Protein AF-A0AAW3RTY4-F1 (afdb_monomer_lite)

Secondary structure (DSSP, 8-state):
---STTSGGG-----S--THHHHHHHHHHHHHHHTTTTTGGGG--HHHHHHHHHHHHHHHHHHHHHHHHHHHHHHHTTTTSTTHHHHHHHHHHHHHHHHHHHHHHHHHHHTTS-TTSHHHHHHHHHHHHHHHHHHHHHHHHHT---

Sequence (146 aa):
MKNVYLCMLMLFSVNGISPAFGEIYWSKLDVMEKTLCKDLMKEGGYNKVDLCINLMLSDSTEKLEKRNKEITDDLSKLESFENFEDLSKFLKMEQAAWKDYIDSRCSYKQLVFIKDSPIYFSSHRLCHAVENYRRIESLEGELNIP

Fold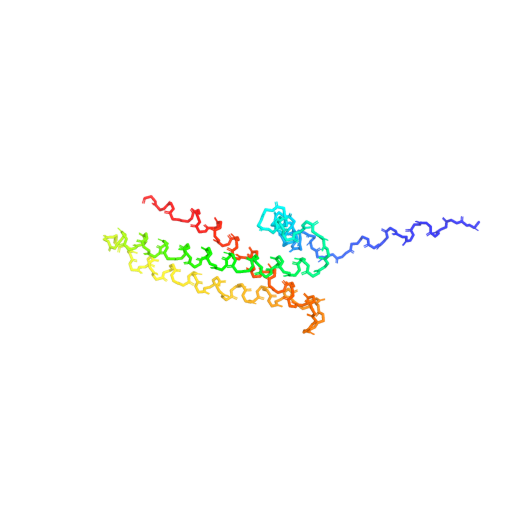seek 3Di:
DDPPPVVVVPPPPDDDDPPVVVCLLVVVLVVQCVPVLVVLPPVDDPVSSLVSLVSLLVVLVVLLVVLVVVVVVLLVVCPVPPCSVVVVVVVVVVVVVLVVVLVVVLVVVLPVDDPPDPVSVSSSSSSNSSSSVVVSVVSVPPPPPD

Structure (mmCIF, N/CA/C/O backbone):
data_AF-A0AAW3RTY4-F1
#
_entry.id   AF-A0AAW3RTY4-F1
#
loop_
_atom_site.group_PDB
_atom_site.id
_atom_site.type_symbol
_atom_site.label_atom_id
_atom_site.label_alt_id
_atom_site.label_comp_id
_atom_site.label_asym_id
_atom_site.label_entity_id
_atom_site.label_seq_id
_atom_site.pdbx_PDB_ins_code
_atom_site.Cartn_x
_atom_site.Cartn_y
_atom_site.Cartn_z
_atom_site.occupancy
_atom_site.B_iso_or_equiv
_atom_site.auth_seq_id
_atom_site.auth_comp_id
_atom_site.auth_asym_id
_atom_site.auth_atom_id
_atom_site.pdbx_PDB_model_num
ATOM 1 N N . MET A 1 1 ? 52.471 -25.418 -15.352 1.00 45.81 1 MET A N 1
ATOM 2 C CA . MET A 1 1 ? 52.051 -24.107 -14.808 1.00 45.81 1 MET A CA 1
ATOM 3 C C . MET A 1 1 ? 51.096 -23.434 -15.783 1.00 45.81 1 MET A C 1
ATOM 5 O O . MET A 1 1 ? 51.553 -22.808 -16.726 1.00 45.81 1 MET A O 1
ATOM 9 N N . LYS A 1 2 ? 49.792 -23.656 -15.616 1.00 43.12 2 LYS A N 1
ATOM 10 C CA . LYS A 1 2 ? 48.649 -22.974 -16.253 1.00 43.12 2 LYS A CA 1
ATOM 11 C C . LYS A 1 2 ? 47.405 -23.650 -15.657 1.00 43.12 2 LYS A C 1
ATOM 13 O O . LYS A 1 2 ? 47.457 -24.854 -15.442 1.00 43.12 2 LYS A O 1
ATOM 18 N N . ASN A 1 3 ? 46.356 -22.884 -15.367 1.00 45.69 3 ASN A N 1
ATOM 19 C CA . ASN A 1 3 ? 45.091 -23.288 -14.715 1.00 45.69 3 ASN A CA 1
ATOM 20 C C . ASN A 1 3 ? 44.987 -23.135 -13.187 1.00 45.69 3 ASN A C 1
ATOM 22 O O . ASN A 1 3 ? 44.277 -23.894 -12.544 1.00 45.69 3 ASN A O 1
ATOM 26 N N . VAL A 1 4 ? 45.599 -22.098 -12.604 1.00 48.72 4 VAL A N 1
ATOM 27 C CA . VAL A 1 4 ? 45.198 -21.612 -11.257 1.00 48.72 4 VAL A CA 1
ATOM 28 C C . VAL A 1 4 ? 44.142 -20.491 -11.346 1.00 48.72 4 VAL A C 1
ATOM 30 O O . VAL A 1 4 ? 43.482 -20.165 -10.367 1.00 48.72 4 VAL A O 1
ATOM 33 N N . TYR A 1 5 ? 43.891 -19.946 -12.541 1.00 45.31 5 TYR A N 1
ATOM 34 C CA . TYR A 1 5 ? 42.972 -18.816 -12.733 1.00 45.31 5 TYR A CA 1
ATOM 35 C C . TYR A 1 5 ? 41.482 -19.183 -12.786 1.00 45.31 5 TYR A C 1
ATOM 37 O O . TYR A 1 5 ? 40.647 -18.288 -12.706 1.00 45.31 5 TYR A O 1
ATOM 45 N N . LEU A 1 6 ? 41.122 -20.470 -12.876 1.00 43.75 6 LEU A N 1
ATOM 46 C CA . LEU A 1 6 ? 39.710 -20.867 -12.965 1.00 43.75 6 LEU A CA 1
ATOM 47 C C . LEU A 1 6 ? 38.999 -20.895 -11.597 1.00 43.75 6 LEU A C 1
ATOM 49 O O . LEU A 1 6 ? 37.777 -20.811 -11.548 1.00 43.75 6 LEU A O 1
ATOM 53 N N . CYS A 1 7 ? 39.743 -20.950 -10.485 1.00 42.81 7 CYS A N 1
ATOM 54 C CA . CYS A 1 7 ? 39.163 -20.972 -9.134 1.00 42.81 7 CYS A CA 1
ATOM 55 C C . CYS A 1 7 ? 38.948 -19.582 -8.513 1.00 42.81 7 CYS A C 1
ATOM 57 O O . CYS A 1 7 ? 38.287 -19.484 -7.484 1.00 42.81 7 CYS A O 1
ATOM 59 N N . MET A 1 8 ? 39.457 -18.500 -9.118 1.00 42.00 8 MET A N 1
ATOM 60 C CA . MET A 1 8 ? 39.287 -17.144 -8.568 1.00 42.00 8 MET A CA 1
ATOM 61 C C . MET A 1 8 ? 37.969 -16.456 -8.958 1.00 42.00 8 MET A C 1
ATOM 63 O O . MET A 1 8 ? 37.650 -15.412 -8.400 1.00 42.00 8 MET A O 1
ATOM 67 N N . LEU A 1 9 ? 37.166 -17.036 -9.856 1.00 44.41 9 LEU A N 1
ATOM 68 C CA . LEU A 1 9 ? 35.863 -16.471 -10.247 1.00 44.41 9 LEU A CA 1
ATOM 69 C C . LEU A 1 9 ? 34.689 -16.950 -9.374 1.00 44.41 9 LEU A C 1
ATOM 71 O O . LEU A 1 9 ? 33.583 -16.440 -9.513 1.00 44.41 9 LEU A O 1
ATOM 75 N N . MET A 1 10 ? 34.926 -17.877 -8.441 1.00 43.91 10 MET A N 1
ATOM 76 C CA . MET A 1 10 ? 33.903 -18.418 -7.529 1.00 43.91 10 MET A CA 1
ATOM 77 C C . MET A 1 10 ? 33.912 -17.758 -6.137 1.00 43.91 10 MET A C 1
ATOM 79 O O . MET A 1 10 ? 33.199 -18.200 -5.245 1.00 43.91 10 MET A O 1
ATOM 83 N N . LEU A 1 11 ? 34.705 -16.697 -5.930 1.00 45.16 11 LEU A N 1
ATOM 84 C CA . LEU A 1 11 ? 34.884 -16.052 -4.618 1.00 45.16 11 LEU A CA 1
ATOM 85 C C . LEU A 1 11 ? 34.085 -14.750 -4.421 1.00 45.16 11 LEU A C 1
ATOM 87 O O . LEU A 1 11 ? 34.257 -14.088 -3.403 1.00 45.16 11 LEU A O 1
ATOM 91 N N . PHE A 1 12 ? 33.177 -14.396 -5.337 1.00 44.03 12 PHE A N 1
ATOM 92 C CA . PHE A 1 12 ? 32.240 -13.276 -5.129 1.00 44.03 12 PHE A CA 1
ATOM 93 C C . PHE A 1 12 ? 30.838 -13.710 -4.685 1.00 44.03 12 PHE A C 1
ATOM 95 O O . PHE A 1 12 ? 29.948 -12.876 -4.540 1.00 44.03 12 PHE A O 1
ATOM 102 N N . SER A 1 13 ? 30.633 -14.990 -4.375 1.00 41.62 13 SER A N 1
ATOM 103 C CA . SER A 1 13 ? 29.600 -15.379 -3.419 1.00 41.62 13 SER A CA 1
ATOM 104 C C . SER A 1 13 ? 30.219 -15.283 -2.029 1.00 41.62 13 SER A C 1
ATOM 106 O O . SER A 1 13 ? 31.014 -16.143 -1.676 1.00 41.62 13 SER A O 1
ATOM 108 N N . VAL A 1 14 ? 29.981 -14.183 -1.320 1.00 50.78 14 VAL A N 1
ATOM 109 C CA . VAL A 1 14 ? 29.261 -14.065 -0.035 1.00 50.78 14 VAL A CA 1
ATOM 110 C C . VAL A 1 14 ? 29.746 -12.780 0.642 1.00 50.78 14 VAL A C 1
ATOM 112 O O . VAL A 1 14 ? 30.911 -12.691 1.004 1.00 50.78 14 VAL A O 1
ATOM 115 N N . ASN A 1 15 ? 28.851 -11.803 0.815 1.00 37.62 15 ASN A N 1
ATOM 116 C CA . ASN A 1 15 ? 28.749 -10.974 2.024 1.00 37.62 15 ASN A CA 1
ATOM 117 C C . ASN A 1 15 ? 27.438 -10.156 1.995 1.00 37.62 15 ASN A C 1
ATOM 119 O O . ASN A 1 15 ? 27.411 -8.981 1.649 1.00 37.62 15 ASN A O 1
ATOM 123 N N . GLY A 1 16 ? 26.337 -10.798 2.400 1.00 37.81 16 GLY A N 1
ATOM 124 C CA . GLY A 1 16 ? 25.600 -10.265 3.551 1.00 37.81 16 GLY A CA 1
ATOM 125 C C . GLY A 1 16 ? 24.480 -9.235 3.367 1.00 37.81 16 GLY A C 1
ATOM 126 O O . GLY A 1 16 ? 24.214 -8.517 4.324 1.00 37.81 16 GLY A O 1
ATOM 127 N N . ILE A 1 17 ? 23.756 -9.189 2.245 1.00 41.62 17 ILE A N 1
ATOM 128 C CA . ILE A 1 17 ? 22.374 -8.668 2.259 1.00 41.62 17 ILE A CA 1
ATOM 129 C C . ILE A 1 17 ? 21.482 -9.788 1.742 1.00 41.62 17 ILE A C 1
ATOM 131 O O . ILE A 1 17 ? 21.626 -10.211 0.600 1.00 41.62 17 ILE A O 1
ATOM 135 N N . SER A 1 18 ? 20.616 -10.319 2.607 1.00 36.94 18 SER A N 1
ATOM 136 C CA . SER A 1 18 ? 19.679 -11.385 2.244 1.00 36.94 18 SER A CA 1
ATOM 137 C C . SER A 1 18 ? 18.933 -11.023 0.941 1.00 36.94 18 SER A C 1
ATOM 139 O O . SER A 1 18 ? 18.256 -9.986 0.923 1.00 36.94 18 SER A O 1
ATOM 141 N N . PRO A 1 19 ? 19.036 -11.842 -0.130 1.00 44.66 19 PRO A N 1
ATOM 142 C CA . PRO A 1 19 ? 18.336 -11.630 -1.405 1.00 44.66 19 PRO A CA 1
ATOM 143 C C . PRO A 1 19 ? 16.820 -11.436 -1.233 1.00 44.66 19 PRO A C 1
ATOM 145 O O . PRO A 1 19 ? 16.199 -10.649 -1.950 1.00 44.66 19 PRO A O 1
ATOM 148 N N . ALA A 1 20 ? 16.256 -12.025 -0.174 1.00 50.53 20 ALA A N 1
ATOM 149 C CA . ALA A 1 20 ? 14.831 -12.010 0.141 1.00 50.53 20 ALA A CA 1
ATOM 150 C C . ALA A 1 20 ? 14.208 -10.604 0.273 1.00 50.53 20 ALA A C 1
ATOM 152 O O . ALA A 1 20 ? 13.006 -10.439 0.083 1.00 50.53 20 ALA A O 1
ATOM 153 N N . PHE A 1 21 ? 14.984 -9.558 0.592 1.00 48.53 21 PHE A N 1
ATOM 154 C CA . PHE A 1 21 ? 14.427 -8.218 0.846 1.00 48.53 21 PHE A CA 1
ATOM 155 C C . PHE A 1 21 ? 14.263 -7.329 -0.390 1.00 48.53 21 PHE A C 1
ATOM 157 O O . PHE A 1 21 ? 13.503 -6.359 -0.326 1.00 48.53 21 PHE A O 1
ATOM 164 N N . GLY A 1 22 ? 14.999 -7.582 -1.473 1.00 59.75 22 GLY A N 1
ATOM 165 C CA . GLY A 1 22 ? 14.737 -6.968 -2.781 1.00 59.75 22 GLY A CA 1
ATOM 166 C C . GLY A 1 22 ? 13.669 -7.750 -3.544 1.00 59.75 22 GLY A C 1
ATOM 167 O O . GLY A 1 22 ? 12.820 -7.153 -4.204 1.00 59.75 22 GLY A O 1
ATOM 168 N N . GLU A 1 23 ? 13.675 -9.073 -3.366 1.00 72.44 23 GLU A N 1
ATOM 169 C CA . GLU A 1 23 ? 12.776 -10.019 -4.026 1.00 72.44 23 GLU A CA 1
ATOM 170 C C . GLU A 1 23 ? 11.299 -9.678 -3.848 1.00 72.44 23 GLU A C 1
ATOM 172 O O . GLU A 1 23 ? 10.566 -9.747 -4.824 1.00 72.44 23 GLU A O 1
ATOM 177 N N . ILE A 1 24 ? 10.848 -9.239 -2.666 1.00 86.62 24 ILE A N 1
ATOM 178 C CA . ILE A 1 24 ? 9.414 -8.956 -2.465 1.00 86.62 24 ILE A CA 1
ATOM 179 C C . ILE A 1 24 ? 8.890 -7.817 -3.354 1.00 86.62 24 ILE A C 1
ATOM 181 O O . ILE A 1 24 ? 7.752 -7.875 -3.814 1.00 86.62 24 ILE A O 1
ATOM 185 N N . TYR A 1 25 ? 9.710 -6.795 -3.621 1.00 90.44 25 TYR A N 1
ATOM 186 C CA . TYR A 1 25 ? 9.281 -5.625 -4.392 1.00 90.44 25 TYR A CA 1
ATOM 187 C C . TYR A 1 25 ? 9.252 -5.945 -5.882 1.00 90.44 25 TYR A C 1
ATOM 189 O O . TYR A 1 25 ? 8.260 -5.667 -6.553 1.00 90.44 25 TYR A O 1
ATOM 197 N N . TRP A 1 26 ? 10.313 -6.588 -6.372 1.00 88.50 26 TRP A N 1
ATOM 198 C CA . TRP A 1 26 ? 10.402 -7.034 -7.760 1.00 88.50 26 TRP A CA 1
ATOM 199 C C . TRP A 1 26 ? 9.387 -8.136 -8.067 1.00 88.50 26 TRP A C 1
ATOM 201 O O . TRP A 1 26 ? 8.700 -8.058 -9.073 1.00 88.50 26 TRP A O 1
ATOM 211 N N . SER A 1 27 ? 9.182 -9.087 -7.155 1.00 92.06 27 SER A N 1
ATOM 212 C CA . SER A 1 27 ? 8.162 -10.131 -7.300 1.00 92.06 27 SER A CA 1
ATOM 213 C C . SER A 1 27 ? 6.748 -9.548 -7.379 1.00 92.06 27 SER A C 1
ATOM 215 O O . SER A 1 27 ? 5.963 -9.926 -8.251 1.00 92.06 27 SER A O 1
ATOM 217 N N . LYS A 1 28 ? 6.408 -8.571 -6.523 1.00 94.75 28 LYS A N 1
ATOM 218 C CA . LYS A 1 28 ? 5.103 -7.896 -6.615 1.00 94.75 28 LYS A CA 1
ATOM 219 C C . LYS A 1 28 ? 4.980 -7.108 -7.922 1.00 94.75 28 LYS A C 1
ATOM 221 O O . LYS A 1 28 ? 3.906 -7.136 -8.518 1.00 94.75 28 LYS A O 1
ATOM 226 N N . LEU A 1 29 ? 6.049 -6.452 -8.385 1.00 94.44 29 LEU A N 1
ATOM 227 C CA . LEU A 1 29 ? 6.067 -5.787 -9.690 1.00 94.44 29 LEU A CA 1
ATOM 228 C C . LEU A 1 29 ? 5.810 -6.785 -10.826 1.00 94.44 29 LEU A C 1
ATOM 230 O O . LEU A 1 29 ? 4.890 -6.560 -11.600 1.00 94.44 29 LEU A O 1
ATOM 234 N N . ASP A 1 30 ? 6.507 -7.921 -10.869 1.00 93.56 30 ASP A N 1
ATOM 235 C CA . ASP A 1 30 ? 6.324 -8.960 -11.896 1.00 93.56 30 ASP A CA 1
ATOM 236 C C . ASP A 1 30 ? 4.875 -9.473 -11.964 1.00 93.56 30 ASP A C 1
ATOM 238 O O . ASP A 1 30 ? 4.354 -9.800 -13.037 1.00 93.56 30 ASP A O 1
ATOM 242 N N . VAL A 1 31 ? 4.204 -9.569 -10.811 1.00 95.25 31 VAL A N 1
ATOM 243 C CA . VAL A 1 31 ? 2.779 -9.921 -10.733 1.00 95.25 31 VAL A CA 1
ATOM 244 C C . VAL A 1 31 ? 1.907 -8.786 -11.275 1.00 95.25 31 VAL A C 1
ATOM 246 O O . VAL A 1 31 ? 0.973 -9.035 -12.042 1.00 95.25 31 VAL A O 1
ATOM 249 N N . MET A 1 32 ? 2.196 -7.541 -10.901 1.00 96.12 32 MET A N 1
ATOM 250 C CA . MET A 1 32 ? 1.430 -6.366 -11.328 1.00 96.12 32 MET A CA 1
ATOM 251 C C . MET A 1 32 ? 1.596 -6.067 -12.818 1.00 96.12 32 MET A C 1
ATOM 253 O O . MET A 1 32 ? 0.614 -5.729 -13.476 1.00 96.12 32 MET A O 1
ATOM 257 N N . GLU A 1 33 ? 2.776 -6.302 -13.388 1.00 94.00 33 GLU A N 1
ATOM 258 C CA . GLU A 1 33 ? 3.034 -6.203 -14.828 1.00 94.00 33 GLU A CA 1
ATOM 259 C C . GLU A 1 33 ? 2.107 -7.111 -15.643 1.00 94.00 33 GLU A C 1
ATOM 261 O O . GLU A 1 33 ? 1.643 -6.732 -16.718 1.00 94.00 33 GLU A O 1
ATOM 266 N N . LYS A 1 34 ? 1.780 -8.290 -15.105 1.00 94.12 34 LYS A N 1
ATOM 267 C CA . LYS A 1 34 ? 0.902 -9.285 -15.742 1.00 94.12 34 LYS A CA 1
ATOM 268 C C . LYS A 1 34 ? -0.579 -9.089 -15.428 1.00 94.12 34 LYS A C 1
ATOM 270 O O . LYS A 1 34 ? -1.422 -9.709 -16.075 1.00 94.12 34 LYS A O 1
ATOM 275 N N . THR A 1 35 ? -0.909 -8.264 -14.437 1.00 95.31 35 THR A N 1
ATOM 276 C CA . THR A 1 35 ? -2.282 -8.074 -13.952 1.00 95.31 35 THR A CA 1
ATOM 277 C C . THR A 1 35 ? -2.721 -6.625 -14.133 1.00 95.31 35 THR A C 1
ATOM 279 O O . THR A 1 35 ? -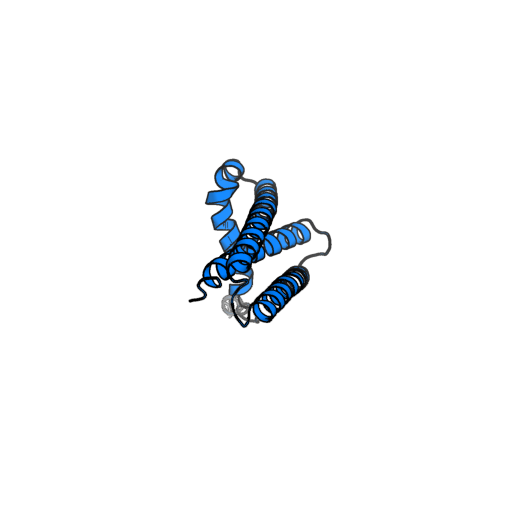3.328 -6.307 -15.156 1.00 95.31 35 THR A O 1
ATOM 282 N N . LEU A 1 36 ? -2.383 -5.749 -13.184 1.00 96.19 36 LEU A N 1
ATOM 283 C CA . LEU A 1 36 ? -2.751 -4.333 -13.171 1.00 96.19 36 LEU A CA 1
ATOM 284 C C . LEU A 1 36 ? -2.270 -3.593 -14.427 1.00 96.19 36 LEU A C 1
ATOM 286 O O . LEU A 1 36 ? -3.020 -2.830 -15.027 1.00 96.19 36 LEU A O 1
ATOM 290 N N . CYS A 1 37 ? -1.036 -3.851 -14.855 1.00 95.19 37 CYS A N 1
ATOM 291 C CA . CYS A 1 37 ? -0.386 -3.136 -15.950 1.00 95.19 37 CYS A CA 1
ATOM 292 C C . CYS A 1 37 ? -0.382 -3.914 -17.272 1.00 95.19 37 CYS A C 1
ATOM 294 O O . CYS A 1 37 ? 0.292 -3.498 -18.212 1.00 95.19 37 CYS A O 1
ATOM 296 N N . LYS A 1 38 ? -1.121 -5.027 -17.381 1.00 94.31 38 LYS A N 1
ATOM 297 C CA . LYS A 1 38 ? -1.029 -5.958 -18.524 1.00 94.31 38 LYS A CA 1
ATOM 298 C C . LYS A 1 38 ? -1.123 -5.271 -19.889 1.00 94.31 38 LYS A C 1
ATOM 300 O O . LYS A 1 38 ? -0.411 -5.636 -20.816 1.00 94.31 38 LYS A O 1
ATOM 305 N N . ASP A 1 39 ? -1.997 -4.273 -20.012 1.00 91.81 39 ASP A N 1
ATOM 306 C CA . ASP A 1 39 ? -2.242 -3.570 -21.270 1.00 91.81 39 ASP A CA 1
ATOM 307 C C . ASP A 1 39 ? -1.145 -2.543 -21.563 1.00 91.81 39 ASP A C 1
ATOM 309 O O . ASP A 1 39 ? -0.725 -2.405 -22.710 1.00 91.81 39 ASP A O 1
ATOM 313 N N . LEU A 1 40 ? -0.615 -1.901 -20.520 1.00 91.81 40 LEU A N 1
ATOM 314 C CA . LEU A 1 40 ? 0.527 -0.993 -20.602 1.00 91.81 40 LEU A CA 1
ATOM 315 C C . LEU A 1 40 ? 1.805 -1.731 -21.034 1.00 91.81 40 LEU A C 1
ATOM 317 O O . LEU A 1 40 ? 2.608 -1.183 -21.790 1.00 91.81 40 LEU A O 1
ATOM 321 N N . MET A 1 41 ? 1.971 -2.975 -20.579 1.00 90.12 41 MET A N 1
ATOM 322 C CA . MET A 1 41 ? 3.174 -3.780 -20.805 1.00 90.12 41 MET A CA 1
ATOM 323 C C . MET A 1 41 ? 3.241 -4.446 -22.187 1.00 90.12 41 MET A C 1
ATOM 325 O O . MET A 1 41 ? 4.310 -4.919 -22.567 1.00 90.12 41 MET A O 1
ATOM 329 N N . LYS A 1 42 ? 2.159 -4.445 -22.982 1.00 88.12 42 LYS A N 1
ATOM 330 C CA . LYS A 1 42 ? 2.123 -5.075 -24.323 1.00 88.12 42 LYS A CA 1
ATOM 331 C C . LYS A 1 42 ? 3.181 -4.541 -25.291 1.00 88.12 42 LYS A C 1
ATOM 333 O O . LYS A 1 42 ? 3.669 -5.288 -26.131 1.00 88.12 42 LYS A O 1
ATOM 338 N N . GLU A 1 43 ? 3.518 -3.260 -25.182 1.00 78.06 43 GLU A N 1
ATOM 339 C CA . GLU A 1 43 ? 4.481 -2.584 -26.063 1.00 78.06 43 GLU A CA 1
ATOM 340 C C . GLU A 1 43 ? 5.931 -2.674 -25.551 1.00 78.06 43 GLU A C 1
ATOM 342 O O . GLU A 1 43 ? 6.862 -2.349 -26.285 1.00 78.06 43 GLU A O 1
ATOM 347 N N . GLY A 1 44 ? 6.133 -3.134 -24.308 1.00 74.00 44 GLY A N 1
ATOM 348 C CA . GLY A 1 44 ? 7.437 -3.186 -23.644 1.00 74.00 44 GLY A CA 1
ATOM 349 C C . GLY A 1 44 ? 8.087 -1.812 -23.408 1.00 74.00 44 GLY A C 1
ATOM 350 O O . GLY A 1 44 ? 7.539 -0.762 -23.736 1.00 74.00 44 GLY A O 1
ATOM 351 N N . GLY A 1 45 ? 9.289 -1.825 -22.823 1.00 77.44 45 GLY A N 1
ATOM 352 C CA . GLY A 1 45 ? 10.123 -0.634 -22.620 1.00 77.44 45 GLY A CA 1
ATOM 353 C C . GLY A 1 45 ? 10.227 -0.168 -21.165 1.00 77.44 45 GLY A C 1
ATOM 354 O O . GLY A 1 45 ? 9.275 -0.236 -20.391 1.00 77.44 45 GLY A O 1
ATOM 355 N N . TYR A 1 46 ? 11.403 0.350 -20.792 1.00 73.44 46 TYR A N 1
ATOM 356 C CA . TYR A 1 46 ? 11.693 0.817 -19.426 1.00 73.44 46 TYR A CA 1
ATOM 357 C C . TYR A 1 46 ? 10.749 1.926 -18.942 1.00 73.44 46 TYR A C 1
ATOM 359 O O . TYR A 1 46 ? 10.420 1.991 -17.761 1.00 73.44 46 TYR A O 1
ATOM 367 N N . ASN A 1 47 ? 10.273 2.784 -19.846 1.00 85.25 47 ASN A N 1
ATOM 368 C CA . ASN A 1 47 ? 9.282 3.809 -19.519 1.00 85.25 47 ASN A CA 1
ATOM 369 C C . ASN A 1 47 ? 7.935 3.205 -19.084 1.00 85.25 47 ASN A C 1
ATOM 371 O O . ASN A 1 47 ? 7.266 3.778 -18.229 1.00 85.25 47 ASN A O 1
ATOM 375 N N . LYS A 1 48 ? 7.538 2.051 -19.637 1.00 91.19 48 LYS A N 1
ATOM 376 C CA . LYS A 1 48 ? 6.302 1.357 -19.250 1.00 91.19 48 LYS A CA 1
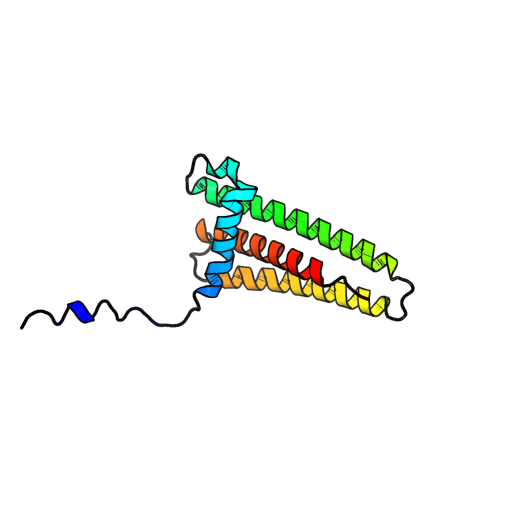ATOM 377 C C . LYS A 1 48 ? 6.407 0.760 -17.851 1.00 91.19 48 LYS A C 1
ATOM 379 O O . LYS A 1 48 ? 5.422 0.798 -17.126 1.00 91.19 48 LYS A O 1
ATOM 384 N N . VAL A 1 49 ? 7.595 0.304 -17.449 1.00 91.25 49 VAL A N 1
ATOM 385 C CA . VAL A 1 49 ? 7.847 -0.171 -16.078 1.00 91.25 49 VAL A CA 1
ATOM 386 C C . VAL A 1 49 ? 7.636 0.960 -15.071 1.00 91.25 49 VAL A C 1
ATOM 388 O O . VAL A 1 49 ? 6.889 0.793 -14.112 1.00 91.25 49 VAL A O 1
ATOM 391 N N . ASP A 1 50 ? 8.209 2.145 -15.308 1.00 92.25 50 ASP A N 1
ATOM 392 C CA . ASP A 1 50 ? 7.996 3.283 -14.401 1.00 92.25 50 ASP A CA 1
ATOM 393 C C . ASP A 1 50 ? 6.527 3.743 -14.375 1.00 92.25 50 ASP A C 1
ATOM 395 O O . ASP A 1 50 ? 5.975 4.023 -13.311 1.00 92.25 50 ASP A O 1
ATOM 399 N N . LEU A 1 51 ? 5.849 3.750 -15.528 1.00 95.12 51 LEU A N 1
ATOM 400 C CA . LEU A 1 51 ? 4.407 4.005 -15.598 1.00 95.12 51 LEU A CA 1
ATOM 401 C C . LEU A 1 51 ? 3.594 2.953 -14.827 1.00 95.12 51 LEU A C 1
ATOM 403 O O . LEU A 1 51 ? 2.640 3.314 -14.140 1.00 95.12 51 LEU A O 1
ATOM 407 N N . CYS A 1 52 ? 3.985 1.678 -14.885 1.00 96.31 52 CYS A N 1
ATOM 408 C CA . CYS A 1 52 ? 3.359 0.617 -14.104 1.00 96.31 52 CYS A CA 1
ATOM 409 C C . CYS A 1 52 ? 3.560 0.843 -12.603 1.00 96.31 52 CYS A C 1
ATOM 411 O O . CYS A 1 52 ? 2.605 0.749 -11.839 1.00 96.31 52 CYS A O 1
ATOM 413 N N . ILE A 1 53 ? 4.762 1.232 -12.175 1.00 96.75 53 ILE A N 1
ATOM 414 C CA . ILE A 1 53 ? 5.051 1.565 -10.774 1.00 96.75 53 ILE A CA 1
ATOM 415 C C . ILE A 1 53 ? 4.193 2.747 -10.294 1.00 96.75 53 ILE A C 1
ATOM 417 O O . ILE A 1 53 ? 3.655 2.707 -9.187 1.00 96.75 53 ILE A O 1
ATOM 421 N N . ASN A 1 54 ? 4.011 3.779 -11.123 1.00 97.12 54 ASN A N 1
ATOM 422 C CA . ASN A 1 54 ? 3.106 4.889 -10.807 1.00 97.12 54 ASN A CA 1
ATOM 423 C C . ASN A 1 54 ? 1.651 4.412 -10.658 1.00 97.12 54 ASN A C 1
ATOM 425 O O . ASN A 1 54 ? 0.970 4.797 -9.707 1.00 97.12 54 ASN A O 1
ATOM 429 N N . LEU A 1 55 ? 1.190 3.538 -11.559 1.00 97.69 55 LEU A N 1
ATOM 430 C CA . LEU A 1 55 ? -0.147 2.950 -11.486 1.00 97.69 55 LEU A CA 1
ATOM 431 C C . LEU A 1 55 ? -0.318 2.088 -10.227 1.00 97.69 55 LEU A C 1
ATOM 433 O O . LEU A 1 55 ? -1.332 2.203 -9.546 1.00 97.69 55 LEU A O 1
ATOM 437 N N . MET A 1 56 ? 0.688 1.284 -9.873 1.00 98.31 56 MET A N 1
ATOM 438 C CA . MET A 1 56 ? 0.706 0.503 -8.635 1.00 98.31 56 MET A CA 1
ATOM 439 C C . MET A 1 56 ? 0.600 1.394 -7.397 1.00 98.31 56 MET A C 1
ATOM 441 O O . MET A 1 56 ? -0.138 1.060 -6.473 1.00 98.31 56 MET A O 1
ATOM 445 N N . LEU A 1 57 ? 1.323 2.517 -7.356 1.00 98.50 57 LEU A N 1
ATOM 446 C CA . LEU A 1 57 ? 1.251 3.449 -6.231 1.00 98.50 57 LEU A CA 1
ATOM 447 C C . LEU A 1 57 ? -0.148 4.058 -6.101 1.00 98.50 57 LEU A C 1
ATOM 449 O O . LEU A 1 57 ? -0.683 4.095 -4.993 1.00 98.50 57 LEU A O 1
ATOM 453 N N . SER A 1 58 ? -0.749 4.476 -7.217 1.00 98.50 58 SER A N 1
ATOM 454 C CA . SER A 1 58 ? -2.116 5.007 -7.234 1.00 98.50 58 SER A CA 1
ATOM 455 C C . SER A 1 58 ? -3.132 3.966 -6.755 1.00 98.50 58 SER A C 1
ATOM 457 O O . SER A 1 58 ? -3.875 4.235 -5.816 1.00 98.50 58 SER A O 1
ATOM 459 N N . ASP A 1 59 ? -3.124 2.768 -7.350 1.00 98.50 59 ASP A N 1
ATOM 460 C CA . ASP A 1 59 ? -4.050 1.677 -7.010 1.00 98.50 59 ASP A CA 1
ATOM 461 C C . ASP A 1 59 ? -3.921 1.264 -5.537 1.00 98.50 59 ASP A C 1
ATOM 463 O O . ASP A 1 59 ? -4.913 1.168 -4.816 1.00 98.50 59 ASP A O 1
ATOM 467 N N . SER A 1 60 ? -2.690 1.080 -5.060 1.00 98.38 60 SER A N 1
ATOM 468 C CA . SER A 1 60 ? -2.440 0.668 -3.678 1.00 98.38 60 SER A CA 1
ATOM 469 C C . SER A 1 60 ? -2.852 1.731 -2.653 1.00 98.38 60 SER A C 1
ATOM 471 O O . SER A 1 60 ? -3.378 1.383 -1.598 1.00 98.38 60 SER A O 1
ATOM 473 N N . THR A 1 61 ? -2.647 3.018 -2.960 1.00 98.38 61 THR A N 1
ATOM 474 C CA . THR A 1 61 ? -3.059 4.135 -2.097 1.00 98.38 61 THR A CA 1
ATOM 475 C C . THR A 1 61 ? -4.579 4.202 -2.010 1.00 98.38 61 THR A C 1
ATOM 477 O O . THR A 1 61 ? -5.121 4.208 -0.908 1.00 98.38 61 THR A O 1
ATOM 480 N N . GLU A 1 62 ? -5.272 4.164 -3.151 1.00 98.38 62 GLU A N 1
ATOM 481 C CA . GLU A 1 62 ? -6.738 4.192 -3.197 1.00 98.38 62 GLU A CA 1
ATOM 482 C C . GLU A 1 62 ? -7.349 3.005 -2.439 1.00 98.38 62 GLU A C 1
ATOM 484 O O . GLU A 1 62 ? -8.256 3.176 -1.619 1.00 98.38 62 GLU A O 1
ATOM 489 N N . LYS A 1 63 ? -6.822 1.793 -2.654 1.00 97.44 63 LYS A N 1
ATOM 490 C CA . LYS A 1 63 ? -7.289 0.593 -1.949 1.00 97.44 63 LYS A CA 1
ATOM 491 C C . LYS A 1 63 ? -7.044 0.670 -0.449 1.00 97.44 63 LYS A C 1
ATOM 493 O O . LYS A 1 63 ? -7.919 0.279 0.321 1.00 97.44 63 LYS A O 1
ATOM 498 N N . LEU A 1 64 ? -5.893 1.182 -0.022 1.00 96.56 64 LEU A N 1
ATOM 499 C CA . LEU A 1 64 ? -5.589 1.319 1.397 1.00 96.56 64 LEU A CA 1
ATOM 500 C C . LEU A 1 64 ? -6.476 2.378 2.062 1.00 96.56 64 LEU A C 1
ATOM 502 O O . LEU A 1 64 ? -6.983 2.155 3.160 1.00 96.56 64 LEU A O 1
ATOM 506 N N . GLU A 1 65 ? -6.711 3.512 1.403 1.00 96.00 65 GLU A N 1
ATOM 507 C CA . GLU A 1 65 ? -7.657 4.526 1.877 1.00 96.00 65 GLU A CA 1
ATOM 508 C C . GLU A 1 65 ? -9.068 3.961 2.013 1.00 96.00 65 GLU A C 1
ATOM 510 O O . GLU A 1 65 ? -9.727 4.182 3.031 1.00 96.00 65 GLU A O 1
ATOM 515 N N . LYS A 1 66 ? -9.524 3.200 1.013 1.00 95.81 66 LYS A N 1
ATOM 516 C CA . LYS A 1 66 ? -10.809 2.507 1.068 1.00 95.81 66 LYS A CA 1
ATOM 517 C C . LYS A 1 66 ? -10.861 1.535 2.249 1.00 95.81 66 LYS A C 1
ATOM 519 O O . LYS A 1 66 ? -11.802 1.603 3.034 1.00 95.81 66 LYS A O 1
ATOM 524 N N . ARG A 1 67 ? -9.838 0.694 2.428 1.00 93.56 67 ARG A N 1
ATOM 525 C CA . ARG A 1 67 ? -9.791 -0.278 3.528 1.00 93.56 67 ARG A CA 1
ATOM 526 C C . ARG A 1 67 ? -9.791 0.399 4.900 1.00 93.56 67 ARG A C 1
ATOM 528 O O . ARG A 1 67 ? -10.498 -0.040 5.796 1.00 93.56 67 ARG A O 1
ATOM 535 N N . ASN A 1 68 ? -9.062 1.502 5.066 1.00 92.50 68 ASN A N 1
ATOM 536 C CA . ASN A 1 68 ? -9.065 2.269 6.316 1.00 92.50 68 ASN A CA 1
ATOM 537 C C . ASN A 1 68 ? -10.440 2.878 6.637 1.00 92.50 68 ASN A C 1
ATOM 539 O O . ASN A 1 68 ? -10.810 2.962 7.811 1.00 92.50 68 ASN A O 1
ATOM 543 N N . LYS A 1 69 ? -11.206 3.284 5.615 1.00 92.31 69 LYS A N 1
ATOM 544 C CA . LYS A 1 69 ? -12.598 3.728 5.792 1.00 92.31 69 LYS A CA 1
ATOM 545 C C . LYS A 1 69 ? -13.481 2.572 6.249 1.00 92.31 69 LYS A C 1
ATOM 547 O O . LYS A 1 69 ? -14.135 2.706 7.272 1.00 92.31 69 LYS A O 1
ATOM 552 N N . GLU A 1 70 ? -13.409 1.427 5.572 1.00 91.69 70 GLU A N 1
ATOM 553 C CA . GLU A 1 70 ? -14.157 0.221 5.959 1.00 91.69 70 GLU A CA 1
ATOM 554 C C . GLU A 1 70 ? -13.857 -0.201 7.402 1.00 91.69 70 GLU A C 1
ATOM 556 O O . GLU A 1 70 ? -14.777 -0.488 8.155 1.00 91.69 70 GLU A O 1
ATOM 561 N N . ILE A 1 71 ? -12.589 -0.162 7.824 1.00 89.50 71 ILE A N 1
ATOM 562 C CA . ILE A 1 71 ? -12.205 -0.466 9.209 1.00 89.50 71 ILE A CA 1
ATOM 563 C C . ILE A 1 71 ? -12.833 0.519 10.193 1.00 89.50 71 ILE A C 1
ATOM 565 O O . ILE A 1 71 ? -13.258 0.128 11.275 1.00 89.50 71 ILE A O 1
ATOM 569 N N . THR A 1 72 ? -12.866 1.803 9.840 1.00 87.69 72 THR A N 1
ATOM 570 C CA . THR A 1 72 ? -13.469 2.835 10.690 1.00 87.69 72 THR A CA 1
ATOM 571 C C . THR A 1 72 ? -14.975 2.607 10.821 1.00 87.69 72 THR A C 1
ATOM 573 O O . THR A 1 72 ? -15.516 2.687 11.925 1.00 87.69 72 THR A O 1
ATOM 576 N N . ASP A 1 73 ? -15.635 2.267 9.713 1.00 89.44 73 ASP A N 1
ATOM 577 C CA . ASP A 1 73 ? -17.058 1.937 9.681 1.00 89.44 73 ASP A CA 1
ATOM 578 C C . ASP A 1 73 ? -17.350 0.663 10.488 1.00 89.44 73 ASP A C 1
ATOM 580 O O . ASP A 1 73 ? -18.303 0.629 11.264 1.00 89.44 73 ASP A O 1
ATOM 584 N N . ASP A 1 74 ? -16.521 -0.373 10.366 1.00 87.25 74 ASP A N 1
ATOM 585 C CA . ASP A 1 74 ? -16.652 -1.610 11.138 1.00 87.25 74 ASP A CA 1
ATOM 586 C C . ASP A 1 74 ? -16.422 -1.376 12.633 1.00 87.25 74 ASP A C 1
ATOM 588 O O . ASP A 1 74 ? -17.218 -1.830 13.453 1.00 87.25 74 ASP A O 1
ATOM 592 N N . LEU A 1 75 ? -15.402 -0.594 12.992 1.00 86.88 75 LEU A N 1
ATOM 593 C CA . LEU A 1 75 ? -15.127 -0.208 14.372 1.00 86.88 75 LEU A CA 1
ATOM 594 C C . LEU A 1 75 ? -16.320 0.528 14.994 1.00 86.88 75 LEU A C 1
ATOM 596 O O . LEU A 1 75 ? -16.665 0.250 16.138 1.00 86.88 75 LEU A O 1
ATOM 600 N N . SER A 1 76 ? -16.988 1.421 14.255 1.00 86.88 76 SER A N 1
ATOM 601 C CA . SER A 1 76 ? -18.161 2.151 14.765 1.00 86.88 76 SER A CA 1
ATOM 602 C C . SER A 1 76 ? -19.308 1.232 15.209 1.00 86.88 76 SER A C 1
ATOM 604 O O . SER A 1 76 ? -20.039 1.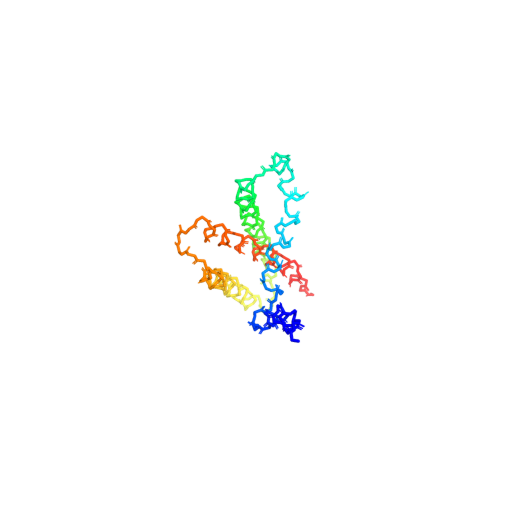561 16.137 1.00 86.88 76 SER A O 1
ATOM 606 N N . LYS A 1 77 ? -19.423 0.033 14.622 1.00 88.75 77 LYS A N 1
ATOM 607 C CA . LYS A 1 77 ? -20.439 -0.966 14.999 1.00 88.75 77 LYS A CA 1
ATOM 608 C C . LYS A 1 77 ? -20.153 -1.614 16.359 1.00 88.75 77 LYS A C 1
ATOM 610 O O . LYS A 1 77 ? -21.023 -2.291 16.899 1.00 88.75 77 LYS A O 1
ATOM 615 N N . LEU A 1 78 ? -18.950 -1.418 16.900 1.00 87.62 78 LEU A N 1
ATOM 616 C CA . LEU A 1 78 ? -18.496 -1.938 18.189 1.00 87.62 78 LEU A CA 1
ATOM 617 C C . LEU A 1 78 ? -18.563 -0.882 19.303 1.00 87.62 78 LEU A C 1
ATOM 619 O O . LEU A 1 78 ? -18.027 -1.116 20.381 1.00 87.62 78 LEU A O 1
ATOM 623 N N . GLU A 1 79 ? -19.213 0.266 19.081 1.00 87.12 79 GLU A N 1
ATOM 624 C CA . GLU A 1 79 ? -19.264 1.377 20.050 1.00 87.12 79 GLU A CA 1
ATOM 625 C C . GLU A 1 79 ? -19.800 0.985 21.435 1.00 87.12 79 GLU A C 1
ATOM 627 O O . GLU A 1 79 ? -19.445 1.597 22.439 1.00 87.12 79 GLU A O 1
ATOM 632 N N . SER A 1 80 ? -20.629 -0.060 21.504 1.00 88.25 80 SER A N 1
ATOM 633 C CA . SER A 1 80 ? -21.205 -0.569 22.748 1.00 88.25 80 SER A CA 1
ATOM 634 C C . SER A 1 80 ? -20.294 -1.534 23.517 1.00 88.25 80 SER A C 1
ATOM 636 O O . SER A 1 80 ? -20.693 -2.014 24.577 1.00 88.25 80 SER A O 1
ATOM 638 N N . PHE A 1 81 ? -19.120 -1.891 22.986 1.00 87.25 81 PHE A N 1
ATOM 639 C CA . PHE A 1 81 ? -18.180 -2.792 23.657 1.00 87.25 81 PHE A CA 1
ATOM 640 C C . PHE A 1 81 ? -17.476 -2.063 24.805 1.00 87.25 81 PHE A C 1
ATOM 642 O O . PHE A 1 81 ? -17.040 -0.925 24.650 1.00 87.25 81 PHE A O 1
ATOM 649 N N . GLU A 1 82 ? -17.299 -2.746 25.941 1.00 87.94 82 GLU A N 1
ATOM 650 C CA . GLU A 1 82 ? -16.694 -2.178 27.160 1.00 87.94 82 GLU A CA 1
ATOM 651 C C . GLU A 1 82 ? -15.328 -1.520 26.896 1.00 87.94 82 GLU A C 1
ATOM 653 O O . GLU A 1 82 ? -15.042 -0.447 27.417 1.00 87.94 82 GLU A O 1
ATOM 658 N N . ASN A 1 83 ? -14.526 -2.115 26.008 1.00 88.69 83 ASN A N 1
ATOM 659 C CA . ASN A 1 83 ? -13.181 -1.643 25.671 1.00 88.69 83 ASN A CA 1
ATOM 660 C C . ASN A 1 83 ? -13.123 -0.830 24.364 1.00 88.69 83 ASN A C 1
ATOM 662 O O . ASN A 1 83 ? -12.051 -0.701 23.771 1.00 88.69 83 ASN A O 1
ATOM 666 N N . PHE A 1 84 ? -14.252 -0.310 23.870 1.00 89.62 84 PHE A N 1
ATOM 667 C CA . PHE A 1 84 ? -14.309 0.398 22.586 1.00 89.62 84 PHE A CA 1
ATOM 668 C C . PHE A 1 84 ? -13.355 1.599 22.516 1.00 89.62 84 PHE A C 1
ATOM 670 O O . PHE A 1 84 ? -12.686 1.801 21.499 1.00 89.62 84 PHE A O 1
ATOM 677 N N . GLU A 1 85 ? -13.264 2.389 23.589 1.00 90.88 85 GLU A N 1
ATOM 678 C CA . GLU A 1 85 ? -12.401 3.574 23.623 1.00 90.88 85 GLU A CA 1
ATOM 679 C C . GLU A 1 85 ? -10.924 3.198 23.440 1.00 90.88 85 GLU A C 1
ATOM 681 O O . GLU A 1 85 ? -10.230 3.782 22.600 1.00 90.88 85 GLU A O 1
ATOM 686 N N . ASP A 1 86 ? -10.468 2.166 24.153 1.00 92.50 86 ASP A N 1
ATOM 687 C CA . ASP A 1 86 ? -9.110 1.644 24.024 1.00 92.50 86 ASP A CA 1
ATOM 688 C C . ASP A 1 86 ? -8.873 1.037 22.640 1.00 92.50 86 ASP A C 1
ATOM 690 O O . ASP A 1 86 ? -7.862 1.344 22.006 1.00 92.50 86 ASP A O 1
ATOM 694 N N . LEU A 1 87 ? -9.816 0.244 22.120 1.00 88.44 87 LEU A N 1
ATOM 695 C CA . LEU A 1 87 ? -9.725 -0.334 20.777 1.00 88.44 87 LEU A CA 1
ATOM 696 C C . LEU A 1 87 ? -9.558 0.758 19.708 1.00 88.44 87 LEU A C 1
ATOM 698 O O . LEU A 1 87 ? -8.640 0.703 18.889 1.00 88.44 87 LEU A O 1
ATOM 702 N N . SER A 1 88 ? -10.406 1.788 19.752 1.00 90.00 88 SER A N 1
ATOM 703 C CA . SER A 1 88 ? -10.364 2.925 18.828 1.00 90.00 88 SER A CA 1
ATOM 704 C C . SER A 1 88 ? -9.054 3.705 18.930 1.00 90.00 88 SER A C 1
ATOM 706 O O . SER A 1 88 ? -8.452 4.078 17.917 1.00 90.00 88 SER A O 1
ATOM 708 N N . LYS A 1 89 ? -8.574 3.931 20.156 1.00 93.06 89 LYS A N 1
ATOM 709 C CA . LYS A 1 89 ? -7.301 4.605 20.416 1.00 93.06 89 LYS A CA 1
ATOM 710 C C . LYS A 1 89 ? -6.119 3.811 19.862 1.00 93.06 89 LYS A C 1
ATOM 712 O O . LYS A 1 89 ? -5.300 4.383 19.141 1.00 93.06 89 LYS A O 1
ATOM 717 N N . PHE A 1 90 ? -6.024 2.518 20.168 1.00 91.50 90 PHE A N 1
ATOM 718 C CA . PHE A 1 90 ? -4.897 1.690 19.741 1.00 91.50 90 PHE A CA 1
ATOM 719 C C . PHE A 1 90 ? -4.881 1.459 18.232 1.00 91.50 90 PHE A C 1
ATOM 721 O O . PHE A 1 90 ? -3.806 1.527 17.642 1.00 91.50 90 PHE A O 1
ATOM 728 N N . LEU A 1 91 ? -6.042 1.308 17.586 1.00 89.50 91 LEU A N 1
ATOM 729 C CA . LEU A 1 91 ? -6.114 1.241 16.126 1.00 89.50 91 LEU A CA 1
ATOM 730 C C . LEU A 1 91 ? -5.545 2.511 15.472 1.00 89.50 91 LEU A C 1
ATOM 732 O O . LEU A 1 91 ? -4.742 2.429 14.546 1.00 89.50 91 LEU A O 1
ATOM 736 N N . LYS A 1 92 ? -5.919 3.701 15.961 1.00 91.56 92 LYS A N 1
ATOM 737 C CA . LYS A 1 92 ? -5.385 4.971 15.432 1.00 91.56 92 LYS A CA 1
ATOM 738 C C . LYS A 1 92 ? -3.873 5.081 15.624 1.00 91.56 92 LYS A C 1
ATOM 740 O O . LYS A 1 92 ? -3.177 5.563 14.732 1.00 91.56 92 LYS A O 1
ATOM 745 N N . MET A 1 93 ? -3.368 4.647 16.780 1.00 94.56 93 MET A N 1
ATOM 746 C CA . MET A 1 93 ? -1.929 4.627 17.059 1.00 94.56 93 MET A CA 1
ATOM 747 C C . MET A 1 93 ? -1.187 3.681 16.118 1.00 94.56 93 MET A C 1
ATOM 749 O O . MET A 1 93 ? -0.125 4.029 15.612 1.00 94.56 93 MET A O 1
ATOM 753 N N . GLU A 1 94 ? -1.752 2.509 15.858 1.00 92.44 94 GLU A N 1
ATOM 754 C CA . GLU A 1 94 ? -1.160 1.511 14.977 1.00 92.44 94 GLU A CA 1
ATOM 755 C C . GLU A 1 94 ? -1.169 1.990 13.509 1.00 92.44 94 GLU A C 1
ATOM 757 O O . GLU A 1 94 ? -0.130 1.945 12.848 1.00 92.44 94 GLU A O 1
ATOM 762 N N . GLN A 1 95 ? -2.257 2.615 13.037 1.00 92.00 95 GLN A N 1
ATOM 763 C CA . GLN A 1 95 ? -2.306 3.259 11.716 1.00 92.00 95 GLN A CA 1
ATOM 764 C C . GLN A 1 95 ? -1.264 4.377 11.558 1.00 92.00 95 GLN A C 1
ATOM 766 O O . GLN A 1 95 ? -0.682 4.531 10.482 1.00 92.00 95 GLN A O 1
ATOM 771 N N . ALA A 1 96 ? -1.033 5.176 12.605 1.00 95.25 96 ALA A N 1
ATOM 772 C CA . ALA A 1 96 ? -0.002 6.212 12.599 1.00 95.25 96 ALA A CA 1
ATOM 773 C C . ALA A 1 96 ? 1.409 5.603 12.569 1.00 95.25 96 ALA A C 1
ATOM 775 O O . ALA A 1 96 ? 2.220 5.982 11.728 1.00 95.25 96 ALA A O 1
ATOM 776 N N . ALA A 1 97 ? 1.668 4.596 13.407 1.00 96.25 97 ALA A N 1
ATOM 777 C CA . ALA A 1 97 ? 2.947 3.893 13.437 1.00 96.25 97 ALA A CA 1
ATOM 778 C C . ALA A 1 97 ? 3.275 3.223 12.094 1.00 96.25 97 ALA A C 1
ATOM 780 O O . ALA A 1 97 ? 4.432 3.213 11.672 1.00 96.25 97 ALA A O 1
ATOM 781 N N . TRP A 1 98 ? 2.268 2.704 11.386 1.00 96.12 98 TRP A N 1
ATOM 782 C CA . TRP A 1 98 ? 2.457 2.159 10.045 1.00 96.12 98 TRP A CA 1
ATOM 783 C C . TRP A 1 98 ? 2.901 3.230 9.029 1.00 96.12 98 TRP A C 1
ATOM 785 O O . TRP A 1 98 ? 3.776 2.953 8.205 1.00 96.12 98 TRP A O 1
ATOM 795 N N . LYS A 1 99 ? 2.364 4.458 9.108 1.00 96.25 99 LYS A N 1
ATOM 796 C CA . LYS A 1 99 ? 2.794 5.581 8.249 1.00 96.25 99 LYS A CA 1
ATOM 797 C C . LYS A 1 99 ? 4.252 5.969 8.512 1.00 96.25 99 LYS A C 1
ATOM 799 O O . LYS A 1 99 ? 5.037 6.108 7.578 1.00 96.25 99 LYS A O 1
ATOM 804 N N . ASP A 1 100 ? 4.646 6.046 9.778 1.00 97.62 100 ASP A N 1
ATOM 805 C CA . ASP A 1 100 ? 6.039 6.338 10.137 1.00 97.62 100 ASP A CA 1
ATOM 806 C C . ASP A 1 100 ? 6.989 5.212 9.688 1.00 97.62 100 ASP A C 1
ATOM 808 O O . ASP A 1 100 ? 8.114 5.457 9.228 1.00 97.62 100 ASP A O 1
ATOM 812 N N . TYR A 1 101 ? 6.527 3.959 9.786 1.00 96.69 101 TYR A N 1
ATOM 813 C CA . TYR A 1 101 ? 7.254 2.786 9.310 1.00 96.69 101 TYR A CA 1
ATOM 814 C C . TYR A 1 101 ? 7.506 2.840 7.801 1.00 96.69 101 TYR A C 1
ATOM 816 O O . TYR A 1 101 ? 8.655 2.659 7.393 1.00 96.69 101 TYR A O 1
ATOM 824 N N . ILE A 1 102 ? 6.477 3.071 6.975 1.00 96.94 102 ILE A N 1
ATOM 825 C CA . ILE A 1 102 ? 6.622 3.052 5.510 1.00 96.94 102 ILE A CA 1
ATOM 826 C C . ILE A 1 102 ? 7.571 4.157 5.037 1.00 96.94 102 ILE A C 1
ATOM 828 O O . ILE A 1 102 ? 8.477 3.870 4.252 1.00 96.94 102 ILE A O 1
ATOM 832 N N . ASP A 1 103 ? 7.464 5.365 5.593 1.00 96.00 103 ASP A N 1
ATOM 833 C CA . ASP A 1 103 ? 8.335 6.491 5.248 1.00 96.00 103 ASP A CA 1
ATOM 834 C C . ASP A 1 103 ? 9.800 6.187 5.592 1.00 96.00 103 ASP A C 1
ATOM 836 O O . ASP A 1 103 ? 10.706 6.336 4.761 1.00 96.00 103 ASP A O 1
ATOM 840 N N . SER A 1 104 ? 10.042 5.672 6.800 1.00 96.56 104 SER A N 1
ATOM 841 C CA . SER A 1 104 ? 11.383 5.296 7.259 1.00 96.56 104 SER A CA 1
ATOM 842 C C . SER A 1 104 ? 11.960 4.144 6.432 1.00 96.56 104 SER A C 1
ATOM 844 O O . SER A 1 104 ? 13.119 4.177 6.004 1.00 96.56 104 SER A O 1
ATOM 846 N N . ARG A 1 105 ? 11.147 3.114 6.172 1.00 94.19 105 ARG A N 1
ATOM 847 C CA . ARG A 1 105 ? 11.532 1.910 5.432 1.00 94.19 105 ARG A CA 1
ATOM 848 C C . ARG A 1 105 ? 11.881 2.234 3.987 1.00 94.19 105 ARG A C 1
ATOM 850 O O . ARG A 1 105 ? 12.914 1.765 3.495 1.00 94.19 105 ARG A O 1
ATOM 857 N N . CYS A 1 106 ? 11.040 3.014 3.315 1.00 95.25 106 CYS A N 1
ATOM 858 C CA . CYS A 1 106 ? 11.239 3.359 1.918 1.00 95.25 106 CYS A CA 1
ATOM 859 C C . CYS A 1 106 ? 12.380 4.356 1.736 1.00 95.25 106 CYS A C 1
ATOM 861 O O . CYS A 1 106 ? 13.152 4.176 0.795 1.00 95.25 106 CYS A O 1
ATOM 863 N N . SER A 1 107 ? 12.595 5.276 2.682 1.00 93.75 107 SER A N 1
ATOM 864 C CA . SER A 1 107 ? 13.777 6.150 2.712 1.00 93.75 107 SER A CA 1
ATOM 865 C C . SER A 1 107 ? 15.079 5.370 2.907 1.00 93.75 107 SER A C 1
ATOM 867 O O . SER A 1 107 ? 16.023 5.542 2.135 1.00 93.75 107 SER A O 1
ATOM 869 N N . TYR A 1 108 ? 15.130 4.450 3.880 1.00 91.69 108 TYR A N 1
ATOM 870 C CA . TYR A 1 108 ? 16.296 3.585 4.108 1.00 91.69 108 TYR A CA 1
ATOM 871 C C . TYR A 1 108 ? 16.678 2.803 2.845 1.00 91.69 108 TYR A C 1
ATOM 873 O O . TYR A 1 108 ? 17.851 2.710 2.484 1.00 91.69 108 TYR A O 1
ATOM 881 N N . LYS A 1 109 ? 15.677 2.284 2.127 1.00 88.12 109 LYS A N 1
ATOM 882 C CA . LYS A 1 109 ? 15.888 1.552 0.875 1.00 88.12 109 LYS A CA 1
ATOM 883 C C . LYS A 1 109 ? 16.446 2.408 -0.255 1.00 88.12 109 LYS A C 1
ATOM 885 O O . LYS A 1 109 ? 17.038 1.839 -1.166 1.00 88.12 109 LYS A O 1
ATOM 890 N N . GLN A 1 110 ? 16.312 3.731 -0.201 1.00 90.00 110 GLN A N 1
ATOM 891 C CA . GLN A 1 110 ? 16.879 4.591 -1.235 1.00 90.00 110 GLN A CA 1
ATOM 892 C C . GLN A 1 110 ? 18.375 4.855 -1.075 1.00 90.00 110 GLN A C 1
ATOM 894 O O . GLN A 1 110 ? 19.009 5.312 -2.022 1.00 90.00 110 GLN A O 1
ATOM 899 N N . LEU A 1 111 ? 18.964 4.537 0.084 1.00 90.06 111 LEU A N 1
ATOM 900 C CA . LEU A 1 111 ? 20.374 4.828 0.371 1.00 90.06 111 LEU A CA 1
ATOM 901 C C . LEU A 1 111 ? 21.360 4.086 -0.546 1.00 90.06 111 LEU A C 1
ATOM 903 O O . LEU A 1 111 ? 22.524 4.467 -0.622 1.00 90.06 111 LEU A O 1
ATOM 907 N N . VAL A 1 112 ? 20.908 3.041 -1.245 1.00 87.25 112 VAL A N 1
ATOM 908 C CA . VAL A 1 112 ? 21.721 2.290 -2.216 1.00 87.25 112 VAL A CA 1
ATOM 909 C C . VAL A 1 112 ? 21.725 2.914 -3.616 1.00 87.25 112 VAL A C 1
ATOM 911 O O . VAL A 1 112 ? 22.489 2.476 -4.474 1.00 87.25 112 VAL A O 1
ATOM 914 N N . PHE A 1 113 ? 20.882 3.919 -3.866 1.00 89.00 113 PHE A N 1
ATOM 915 C CA . PHE A 1 113 ? 20.766 4.588 -5.158 1.00 89.00 113 PHE A CA 1
ATOM 916 C C . PHE A 1 113 ? 21.359 5.994 -5.113 1.00 89.00 113 PHE A C 1
ATOM 918 O O . PHE A 1 113 ? 21.402 6.651 -4.073 1.00 89.00 113 PHE A O 1
ATOM 925 N N . ILE A 1 114 ? 21.781 6.488 -6.279 1.00 92.25 114 ILE A N 1
ATOM 926 C CA . ILE A 1 114 ? 22.172 7.891 -6.430 1.00 92.25 114 ILE A CA 1
ATOM 927 C C . ILE A 1 114 ? 20.939 8.749 -6.150 1.00 92.25 114 ILE A C 1
ATOM 929 O O . ILE A 1 114 ? 19.910 8.592 -6.814 1.00 92.25 114 ILE A O 1
ATOM 933 N N . LYS A 1 115 ? 21.054 9.648 -5.171 1.00 92.44 115 LYS A N 1
ATOM 934 C CA . LYS A 1 115 ? 19.984 10.569 -4.788 1.00 92.44 115 LYS A CA 1
ATOM 935 C C . LYS A 1 115 ? 19.461 11.336 -6.010 1.00 92.44 115 LYS A C 1
ATOM 937 O O . LYS A 1 115 ? 20.245 11.745 -6.862 1.00 92.44 115 LYS A O 1
ATOM 942 N N . ASP A 1 116 ? 18.141 11.489 -6.087 1.00 92.38 116 ASP A N 1
ATOM 943 C CA . ASP A 1 116 ? 17.419 12.210 -7.148 1.00 92.38 116 ASP A CA 1
ATOM 944 C C . ASP A 1 116 ? 17.586 11.632 -8.571 1.00 92.38 116 ASP A C 1
ATOM 946 O O . ASP A 1 116 ? 17.191 12.247 -9.562 1.00 92.38 116 ASP A O 1
ATOM 950 N N . SER A 1 117 ? 18.137 10.422 -8.704 1.00 91.19 117 SER A N 1
ATOM 951 C CA . SER A 1 117 ? 18.158 9.707 -9.982 1.00 91.19 117 SER A CA 1
ATOM 952 C C . SER A 1 117 ? 16.774 9.138 -10.342 1.00 91.19 117 SER A C 1
ATOM 954 O O . SER A 1 117 ? 15.947 8.890 -9.459 1.00 91.19 117 SER A O 1
ATOM 956 N N . PRO A 1 118 ? 16.503 8.842 -11.628 1.00 90.44 118 PRO A N 1
ATOM 957 C CA . PRO A 1 118 ? 15.257 8.185 -12.021 1.00 90.44 118 PRO A CA 1
ATOM 958 C C . PRO A 1 118 ? 15.006 6.873 -11.268 1.00 90.44 118 PRO A C 1
ATOM 960 O O . PRO A 1 118 ? 13.881 6.617 -10.842 1.00 90.44 118 PRO A O 1
ATOM 963 N N . ILE A 1 119 ? 16.057 6.074 -11.044 1.00 88.81 119 ILE A N 1
ATOM 964 C CA . ILE A 1 119 ? 15.935 4.817 -10.303 1.00 88.81 119 ILE A CA 1
ATOM 965 C C . ILE A 1 119 ? 15.591 5.059 -8.834 1.00 88.81 119 ILE A C 1
ATOM 967 O O . ILE A 1 119 ? 14.699 4.382 -8.351 1.00 88.81 119 ILE A O 1
ATOM 971 N N . TYR A 1 120 ? 16.183 6.067 -8.178 1.00 90.62 120 TYR A N 1
ATOM 972 C CA . TYR A 1 120 ? 15.841 6.469 -6.806 1.00 90.62 120 TYR A CA 1
ATOM 973 C C . TYR A 1 120 ? 14.344 6.774 -6.666 1.00 90.62 120 TYR A C 1
ATOM 975 O O . TYR A 1 120 ? 13.669 6.250 -5.783 1.00 90.62 120 TYR A O 1
ATOM 983 N N . PHE A 1 121 ? 13.780 7.583 -7.567 1.00 93.00 121 PHE A N 1
ATOM 984 C CA . PHE A 1 121 ? 12.353 7.903 -7.499 1.00 93.00 121 PHE A CA 1
ATOM 985 C C . PHE A 1 121 ? 11.469 6.691 -7.802 1.00 93.00 121 PHE A C 1
ATOM 987 O O . PHE A 1 121 ? 10.463 6.479 -7.123 1.00 93.00 121 PHE A O 1
ATOM 994 N N . SER A 1 122 ? 11.843 5.886 -8.797 1.00 93.19 122 SER A N 1
ATOM 995 C CA . SER A 1 122 ? 11.079 4.703 -9.195 1.00 93.19 122 SER A CA 1
ATOM 996 C C . SER A 1 122 ? 11.075 3.634 -8.094 1.00 93.19 122 SER A C 1
ATOM 998 O O . SER A 1 122 ? 10.012 3.148 -7.706 1.00 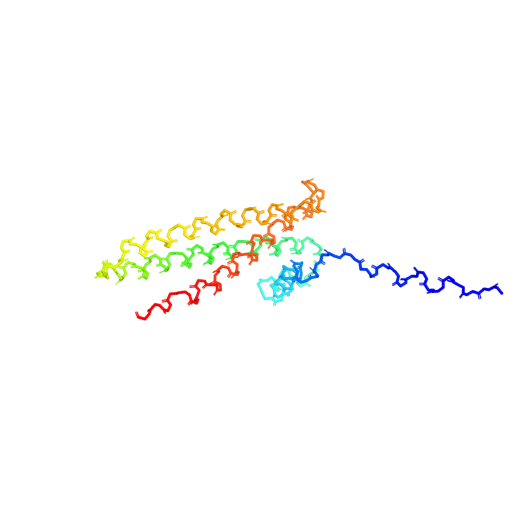93.19 122 SER A O 1
ATOM 1000 N N . SER A 1 123 ? 12.229 3.337 -7.486 1.00 92.44 123 SER A N 1
ATOM 1001 C CA . SER A 1 123 ? 12.323 2.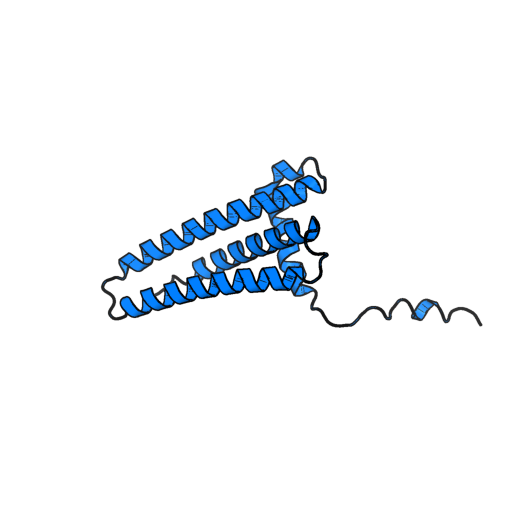396 -6.363 1.00 92.44 123 SER A CA 1
ATOM 1002 C C . SER A 1 123 ? 11.631 2.904 -5.105 1.00 92.44 123 SER A C 1
ATOM 1004 O O . SER A 1 123 ? 11.093 2.097 -4.346 1.00 92.44 123 SER A O 1
ATOM 1006 N N . HIS A 1 124 ? 11.608 4.219 -4.874 1.00 95.38 124 HIS A N 1
ATOM 1007 C CA . HIS A 1 124 ? 10.841 4.805 -3.779 1.00 95.38 124 HIS A CA 1
ATOM 1008 C C . HIS A 1 124 ? 9.341 4.563 -3.963 1.00 95.38 124 HIS A C 1
ATOM 1010 O O . HIS A 1 124 ? 8.692 4.011 -3.076 1.00 95.38 124 HIS A O 1
ATOM 1016 N N . ARG A 1 125 ? 8.799 4.881 -5.145 1.00 97.38 125 ARG A N 1
ATOM 1017 C CA . ARG A 1 125 ? 7.382 4.642 -5.461 1.00 97.38 125 ARG A CA 1
ATOM 1018 C C . ARG A 1 125 ? 7.010 3.166 -5.397 1.00 97.38 125 ARG A C 1
ATOM 1020 O O . ARG A 1 125 ? 5.983 2.831 -4.811 1.00 97.38 125 ARG A O 1
ATOM 1027 N N . LEU A 1 126 ? 7.854 2.288 -5.943 1.00 96.69 126 LEU A N 1
ATOM 1028 C CA . LEU A 1 126 ? 7.638 0.845 -5.871 1.00 96.69 126 LEU A CA 1
ATOM 1029 C C . LEU A 1 126 ? 7.612 0.364 -4.417 1.00 96.69 126 LEU A C 1
ATOM 1031 O O . LEU A 1 126 ? 6.745 -0.425 -4.055 1.00 96.69 126 LEU A O 1
ATOM 1035 N N . CYS A 1 127 ? 8.521 0.861 -3.573 1.00 96.75 127 CYS A N 1
ATOM 1036 C CA . CYS A 1 127 ? 8.518 0.535 -2.151 1.00 96.75 127 CYS A CA 1
ATOM 1037 C C . CYS A 1 127 ? 7.187 0.903 -1.492 1.00 96.75 127 CYS A C 1
ATOM 1039 O O . CYS A 1 127 ? 6.555 0.033 -0.894 1.00 96.75 127 CYS A O 1
ATOM 1041 N N . HIS A 1 128 ? 6.724 2.143 -1.673 1.00 98.19 128 HIS A N 1
ATOM 1042 C CA . HIS A 1 128 ? 5.455 2.584 -1.100 1.00 98.19 128 HIS A CA 1
ATOM 1043 C C . HIS A 1 128 ? 4.274 1.746 -1.598 1.00 98.19 128 HIS A C 1
ATOM 1045 O O . HIS A 1 128 ? 3.465 1.279 -0.801 1.00 98.19 128 HIS A O 1
ATOM 1051 N N . ALA A 1 129 ? 4.206 1.489 -2.906 1.00 98.31 129 ALA A N 1
ATOM 1052 C CA . ALA A 1 129 ? 3.125 0.704 -3.484 1.00 98.31 129 ALA A CA 1
ATOM 1053 C C . ALA A 1 129 ? 3.052 -0.713 -2.891 1.00 98.31 129 ALA A C 1
ATOM 1055 O O . ALA A 1 129 ? 1.982 -1.212 -2.550 1.00 98.31 129 ALA A O 1
ATOM 1056 N N . VAL A 1 130 ? 4.204 -1.370 -2.746 1.00 97.44 130 VAL A N 1
ATOM 1057 C CA . VAL A 1 130 ? 4.278 -2.737 -2.220 1.00 97.44 130 VAL A CA 1
ATOM 1058 C C . VAL A 1 130 ? 3.941 -2.785 -0.733 1.00 97.44 130 VAL A C 1
ATOM 1060 O O . VAL A 1 130 ? 3.197 -3.673 -0.323 1.00 97.44 130 VAL A O 1
ATOM 1063 N N . GLU A 1 131 ? 4.429 -1.839 0.072 1.00 97.38 131 GLU A N 1
ATOM 1064 C CA . GLU A 1 131 ? 4.078 -1.784 1.496 1.00 97.38 131 GLU A CA 1
ATOM 1065 C C . GLU A 1 131 ? 2.590 -1.464 1.713 1.00 97.38 131 GLU A C 1
ATOM 1067 O O . GLU A 1 131 ? 1.978 -2.043 2.609 1.00 97.38 131 GLU A O 1
ATOM 1072 N N . ASN A 1 132 ? 1.970 -0.647 0.853 1.00 97.94 132 ASN A N 1
ATOM 1073 C CA . ASN A 1 132 ? 0.518 -0.440 0.855 1.00 97.94 132 ASN A CA 1
ATOM 1074 C C . ASN A 1 132 ? -0.243 -1.752 0.604 1.00 97.94 132 ASN A C 1
ATOM 1076 O O . ASN A 1 132 ? -1.162 -2.079 1.352 1.00 97.94 132 ASN A O 1
ATOM 1080 N N . TYR A 1 133 ? 0.144 -2.541 -0.407 1.00 96.62 133 TYR A N 1
ATOM 1081 C CA . TYR A 1 133 ? -0.491 -3.843 -0.651 1.00 96.62 133 TYR A CA 1
ATOM 1082 C C . TYR A 1 133 ? -0.336 -4.801 0.531 1.00 96.62 133 TYR A C 1
ATOM 1084 O O . TYR A 1 133 ? -1.305 -5.439 0.928 1.00 96.62 133 TYR A O 1
ATOM 1092 N N . ARG A 1 134 ? 0.858 -4.874 1.126 1.00 94.00 134 ARG A N 1
ATOM 1093 C CA . ARG A 1 134 ? 1.106 -5.723 2.303 1.00 94.00 134 ARG A CA 1
ATOM 1094 C C . ARG A 1 134 ? 0.286 -5.281 3.509 1.00 94.00 134 ARG A C 1
ATOM 1096 O O . ARG A 1 134 ? -0.162 -6.114 4.289 1.00 94.00 134 ARG A O 1
ATOM 1103 N N . ARG A 1 135 ? 0.080 -3.973 3.656 1.00 94.50 135 ARG A N 1
ATOM 1104 C CA . ARG A 1 135 ? -0.777 -3.421 4.697 1.00 94.50 135 ARG A CA 1
ATOM 1105 C C . ARG A 1 135 ? -2.236 -3.808 4.501 1.00 94.50 135 ARG A C 1
ATOM 1107 O O . ARG A 1 135 ? -2.890 -4.184 5.462 1.00 94.50 135 ARG A O 1
ATOM 1114 N N . ILE A 1 136 ? -2.741 -3.739 3.272 1.00 94.50 136 ILE A N 1
ATOM 1115 C CA . ILE A 1 136 ? -4.102 -4.196 2.962 1.00 94.50 136 ILE A CA 1
ATOM 1116 C C . ILE A 1 136 ? -4.258 -5.673 3.352 1.00 94.50 136 ILE A C 1
ATOM 1118 O O . ILE A 1 136 ? -5.199 -6.010 4.063 1.00 94.50 136 ILE A O 1
ATOM 1122 N N . GLU A 1 137 ? -3.294 -6.521 2.977 1.00 91.19 137 GLU A N 1
ATOM 1123 C CA . GLU A 1 137 ? -3.282 -7.951 3.322 1.00 91.19 137 GLU A CA 1
ATOM 1124 C C . GLU A 1 137 ? -3.272 -8.184 4.851 1.00 91.19 137 GLU A C 1
ATOM 1126 O O . GLU A 1 137 ? -3.972 -9.071 5.338 1.00 91.19 137 GLU A O 1
ATOM 1131 N N . SER A 1 138 ? -2.539 -7.380 5.637 1.00 89.25 138 SER A N 1
ATOM 1132 C CA . SER A 1 138 ? -2.560 -7.499 7.108 1.00 89.25 138 SER A CA 1
ATOM 1133 C C . SER A 1 138 ? -3.908 -7.075 7.702 1.00 89.25 138 SER A C 1
ATOM 1135 O O . SER A 1 138 ? -4.456 -7.758 8.565 1.00 89.25 138 SER A O 1
ATOM 1137 N N . LEU A 1 139 ? -4.485 -5.989 7.185 1.00 88.00 139 LEU A N 1
ATOM 1138 C CA . LEU A 1 139 ? -5.760 -5.427 7.630 1.00 88.00 139 LEU A CA 1
ATOM 1139 C C . LEU A 1 139 ? -6.982 -6.300 7.297 1.00 88.00 139 LEU A C 1
ATOM 1141 O O . LEU A 1 139 ? -8.026 -6.182 7.943 1.00 88.00 139 LEU A O 1
ATOM 1145 N N . GLU A 1 140 ? -6.905 -7.146 6.271 1.00 79.75 140 GLU A N 1
ATOM 1146 C CA . GLU A 1 140 ? -7.933 -8.158 5.989 1.00 79.75 140 GLU A CA 1
ATOM 1147 C C . GLU A 1 140 ? -7.978 -9.247 7.076 1.00 79.75 140 GLU A C 1
ATOM 1149 O O . GLU A 1 140 ? -9.049 -9.772 7.372 1.00 79.75 140 GLU A O 1
ATOM 1154 N N . GLY A 1 141 ? -6.842 -9.553 7.714 1.00 64.88 141 GLY A N 1
ATOM 1155 C CA . GLY A 1 141 ? -6.750 -10.564 8.771 1.00 64.88 141 GLY A CA 1
ATOM 1156 C C . GLY A 1 141 ? -7.130 -10.078 10.176 1.00 64.88 141 GLY A C 1
ATOM 1157 O O . GLY A 1 141 ? -7.511 -10.895 11.011 1.00 64.88 141 GLY A O 1
ATOM 1158 N N . GLU A 1 142 ? -7.036 -8.773 10.447 1.00 64.00 142 GLU A N 1
ATOM 1159 C CA . GLU A 1 142 ? -7.114 -8.210 11.807 1.00 64.00 142 GLU A CA 1
ATOM 1160 C C . GLU A 1 142 ? -8.540 -7.998 12.343 1.00 64.00 142 GLU A C 1
ATOM 1162 O O . GLU A 1 142 ? -8.765 -8.144 13.542 1.00 64.00 142 GLU A O 1
ATOM 1167 N N . LEU A 1 143 ? -9.523 -7.692 11.487 1.00 55.56 143 LEU A N 1
ATOM 1168 C CA . LEU A 1 143 ? -10.896 -7.387 11.928 1.00 55.56 143 LEU A CA 1
ATOM 1169 C C . LEU A 1 143 ? -11.796 -8.613 12.156 1.00 55.56 143 LEU A C 1
ATOM 1171 O O . LEU A 1 143 ? -12.980 -8.450 12.445 1.00 55.56 143 LEU A O 1
ATOM 1175 N N . ASN A 1 144 ? -11.252 -9.832 12.116 1.00 52.75 144 ASN A N 1
ATOM 1176 C CA . ASN A 1 144 ? -11.933 -11.022 12.646 1.00 52.75 144 ASN A CA 1
ATOM 1177 C C . ASN A 1 144 ? -11.888 -11.032 14.187 1.00 52.75 144 ASN A C 1
ATOM 1179 O O . ASN A 1 144 ? -11.437 -11.999 14.803 1.00 52.75 144 ASN A O 1
ATOM 1183 N N . ILE A 1 145 ? -12.305 -9.929 14.806 1.00 51.38 145 ILE A N 1
ATOM 1184 C CA . ILE A 1 145 ? -12.509 -9.831 16.250 1.00 51.38 145 ILE A CA 1
ATOM 1185 C C . ILE A 1 145 ? -13.760 -10.680 16.564 1.00 51.38 145 ILE A C 1
ATOM 1187 O O . ILE A 1 145 ? -14.801 -10.407 15.962 1.00 51.38 145 ILE A O 1
ATOM 1191 N N . PRO A 1 146 ? -13.664 -11.729 17.409 1.00 44.41 146 PRO A N 1
ATOM 1192 C CA . PRO A 1 146 ? -14.798 -12.588 17.765 1.00 44.41 146 PRO A CA 1
ATOM 1193 C C . PRO A 1 146 ? -15.950 -11.844 18.444 1.00 44.41 146 PRO A C 1
ATOM 1195 O O . PRO A 1 146 ? -15.668 -10.883 19.198 1.00 44.41 146 PRO A O 1
#

Organism: NCBI:txid2488639

Radius of gyration: 21.11 Å; chains: 1; bounding box: 73×36×53 Å

pLDDT: mean 83.49, std 18.6, range [36.94, 98.5]